Protein AF-A0A959N681-F1 (afdb_monomer)

Sequence (134 aa):
MAFLFSSCGKDNKGDENESYQSLSRSVDKNQFESAKFKVKVIPENLFGSWIKKESDSGFELSQGGVAVSLNNEKFEYNSWELIEDKLVLNSTIKKGKATEPYKEIYIIRELFKDSMEISPSNDPEKRFTYLKKY

Structure (mmCIF, N/CA/C/O backbone):
data_AF-A0A959N681-F1
#
_entry.id   AF-A0A959N681-F1
#
loop_
_atom_site.group_PDB
_atom_site.id
_atom_site.type_symbol
_atom_site.label_atom_id
_atom_site.label_alt_id
_atom_site.label_comp_id
_atom_site.label_asym_id
_atom_site.label_entity_id
_atom_site.label_seq_id
_atom_site.pdbx_PDB_ins_code
_atom_site.Cartn_x
_atom_site.Cartn_y
_atom_site.Cartn_z
_atom_site.occupancy
_atom_site.B_iso_or_equiv
_atom_site.auth_seq_id
_atom_site.auth_comp_id
_atom_site.auth_asym_id
_atom_site.auth_atom_id
_atom_site.pdbx_PDB_model_num
ATOM 1 N N . MET A 1 1 ? -59.106 -5.572 62.385 1.00 39.69 1 MET A N 1
ATOM 2 C CA . MET A 1 1 ? -60.290 -4.696 62.529 1.00 39.69 1 MET A CA 1
ATOM 3 C C . MET A 1 1 ? -60.034 -3.398 61.779 1.00 39.69 1 MET A C 1
ATOM 5 O O . MET A 1 1 ? -58.881 -3.029 61.625 1.00 39.69 1 MET A O 1
ATOM 9 N N . ALA A 1 2 ? -61.126 -2.830 61.271 1.00 37.12 2 ALA A N 1
ATOM 10 C CA . ALA A 1 2 ? -61.307 -1.706 60.350 1.00 37.12 2 ALA A CA 1
ATOM 11 C C . ALA A 1 2 ? -60.320 -0.515 60.381 1.00 37.12 2 ALA A C 1
ATOM 13 O O . ALA A 1 2 ? -59.932 -0.076 61.457 1.00 37.12 2 ALA A O 1
ATOM 14 N N . PHE A 1 3 ? -60.021 -0.041 59.152 1.00 48.03 3 PHE A N 1
ATOM 15 C CA . PHE A 1 3 ? -59.974 1.323 58.561 1.00 48.03 3 PHE A CA 1
ATOM 16 C C . PHE A 1 3 ? -59.639 2.527 59.464 1.00 48.03 3 PHE A C 1
ATOM 18 O O . PHE A 1 3 ? -59.997 2.543 60.627 1.00 48.03 3 PHE A O 1
ATOM 25 N N . LEU A 1 4 ? -58.946 3.562 58.960 1.00 45.09 4 LEU A N 1
ATOM 26 C CA . LEU A 1 4 ? -59.588 4.768 58.409 1.00 45.09 4 LEU A CA 1
ATOM 27 C C . LEU A 1 4 ? -58.601 5.685 57.633 1.00 45.09 4 LEU A C 1
ATOM 29 O O . LEU A 1 4 ? -57.514 5.934 58.139 1.00 45.09 4 LEU A O 1
ATOM 33 N N . PHE A 1 5 ? -59.076 6.211 56.481 1.00 43.88 5 PHE A N 1
ATOM 34 C CA . PHE A 1 5 ? -58.953 7.590 55.927 1.00 43.88 5 PHE A CA 1
ATOM 35 C C . PHE A 1 5 ? -57.547 8.227 55.773 1.00 43.88 5 PHE A C 1
ATOM 37 O O . PHE A 1 5 ? -56.704 8.112 56.641 1.00 43.88 5 PHE A O 1
ATOM 44 N N . SER A 1 6 ? -57.171 9.013 54.762 1.00 38.09 6 SER A N 1
ATOM 45 C CA . SER A 1 6 ? -57.826 9.708 53.650 1.00 38.09 6 SER A CA 1
ATOM 46 C C . SER A 1 6 ? -56.705 10.336 52.801 1.00 38.09 6 SER A C 1
ATOM 48 O O . SER A 1 6 ? -55.765 10.878 53.370 1.00 38.09 6 SER A O 1
ATOM 50 N N . SER A 1 7 ? -56.815 10.357 51.472 1.00 39.94 7 SER A N 1
ATOM 51 C CA . SER A 1 7 ? -56.919 11.614 50.709 1.00 39.94 7 SER A CA 1
ATOM 52 C C . SER A 1 7 ? -56.952 11.346 49.207 1.00 39.94 7 SER A C 1
ATOM 54 O O . SER A 1 7 ? -56.218 10.528 48.663 1.00 39.94 7 SER A O 1
ATOM 56 N N . CYS A 1 8 ? -57.853 12.088 48.584 1.00 46.66 8 CYS A N 1
ATOM 57 C CA . CYS A 1 8 ? -58.254 12.107 47.194 1.00 46.66 8 CYS A CA 1
ATOM 58 C C . CYS A 1 8 ? -57.450 13.155 46.399 1.00 46.66 8 CYS A C 1
ATOM 60 O O . CYS A 1 8 ? -56.936 14.114 46.978 1.00 46.66 8 CYS A O 1
ATOM 62 N N . GLY A 1 9 ? -57.434 13.001 45.073 1.00 37.91 9 GLY A N 1
ATOM 63 C CA . GLY A 1 9 ? -56.999 13.992 44.082 1.00 37.91 9 GLY A CA 1
ATOM 64 C C . GLY A 1 9 ? -56.016 13.379 43.078 1.00 37.91 9 GLY A C 1
ATOM 65 O O . GLY A 1 9 ? -54.973 12.896 43.484 1.00 37.91 9 GLY A O 1
ATOM 66 N N . LYS A 1 10 ? -56.237 13.380 41.764 1.00 43.22 10 LYS A N 1
ATOM 67 C CA . LYS A 1 10 ? -57.227 14.089 40.951 1.00 43.22 10 LYS A CA 1
ATOM 68 C C . LYS A 1 10 ? -57.217 13.457 39.548 1.00 43.22 10 LYS A C 1
ATOM 70 O O . LYS A 1 10 ? -56.154 13.111 39.048 1.00 43.22 10 LYS A O 1
ATOM 75 N N . ASP A 1 11 ? -58.417 13.298 39.008 1.00 44.25 11 ASP A N 1
ATOM 76 C CA . ASP A 1 11 ? -58.863 13.153 37.616 1.00 44.25 11 ASP A CA 1
ATOM 77 C C . ASP A 1 11 ? -57.825 13.003 36.482 1.00 44.25 11 ASP A C 1
ATOM 79 O O . ASP A 1 11 ? -56.965 13.860 36.292 1.00 44.25 11 ASP A O 1
ATOM 83 N N . ASN A 1 12 ? -58.038 12.024 35.590 1.00 42.44 12 ASN A N 1
ATOM 84 C CA . ASN A 1 12 ? -58.595 12.329 34.263 1.00 42.44 12 ASN A CA 1
ATOM 85 C C . ASN A 1 12 ? -58.969 11.071 33.463 1.00 42.44 12 ASN A C 1
ATOM 87 O O . ASN A 1 12 ? -58.252 10.076 33.429 1.00 42.44 12 ASN A O 1
ATOM 91 N N . LYS A 1 13 ? -60.140 11.166 32.825 1.00 45.84 13 LYS A N 1
ATOM 92 C CA . LYS A 1 13 ? -60.764 10.191 31.927 1.00 45.84 13 LYS A CA 1
ATOM 93 C C . LYS A 1 13 ? -59.881 9.928 30.703 1.00 45.84 13 LYS A C 1
ATOM 95 O O . LYS A 1 13 ? -59.508 10.874 30.016 1.00 45.84 13 LYS A O 1
ATOM 100 N N . GLY A 1 14 ? -59.647 8.657 30.400 1.00 32.66 14 GLY A N 1
ATOM 101 C CA . GLY A 1 14 ? -59.138 8.190 29.113 1.00 32.66 14 GLY A CA 1
ATOM 102 C C . GLY A 1 14 ? -59.986 7.011 28.660 1.00 32.66 14 GLY A C 1
ATOM 103 O O . GLY A 1 14 ? -59.736 5.887 29.074 1.00 32.66 14 GLY A O 1
ATOM 104 N N . ASP A 1 15 ? -61.035 7.301 27.894 1.00 37.88 15 ASP A N 1
ATOM 105 C CA . ASP A 1 15 ? -61.814 6.307 27.155 1.00 37.88 15 ASP A CA 1
ATOM 106 C C . ASP A 1 15 ? -61.154 6.215 25.771 1.00 37.88 15 ASP A C 1
ATOM 108 O O . ASP A 1 15 ? -61.265 7.134 24.953 1.00 37.88 15 ASP A O 1
ATOM 112 N N . GLU A 1 16 ? -60.330 5.188 25.573 1.00 43.25 16 GLU A N 1
ATOM 113 C CA . GLU A 1 16 ? -59.635 4.931 24.313 1.00 43.25 16 GLU A CA 1
ATOM 114 C C . GLU A 1 16 ? -60.609 4.262 23.344 1.00 43.25 16 GLU A C 1
ATOM 116 O O . GLU A 1 16 ? -60.853 3.058 23.389 1.00 43.25 16 GLU A O 1
ATOM 121 N N . ASN A 1 17 ? -61.183 5.080 22.465 1.00 37.44 17 ASN A N 1
ATOM 122 C CA . ASN A 1 17 ? -61.960 4.622 21.327 1.00 37.44 17 ASN A CA 1
ATOM 123 C C . ASN A 1 17 ? -61.000 4.215 20.199 1.00 37.44 17 ASN A C 1
ATOM 125 O O . ASN A 1 17 ? -60.190 5.019 19.729 1.00 37.44 17 ASN A O 1
ATOM 129 N N . GLU A 1 18 ? -61.093 2.955 19.788 1.00 41.16 18 GLU A N 1
ATOM 130 C CA . GLU A 1 18 ? -60.396 2.386 18.643 1.00 41.16 18 GLU A CA 1
ATOM 131 C C . GLU A 1 18 ? -60.732 3.152 17.351 1.00 41.16 18 GLU A C 1
ATOM 133 O O . GLU A 1 18 ? -61.895 3.381 17.025 1.00 41.16 18 GLU A O 1
ATOM 138 N N . SER A 1 19 ? -59.718 3.478 16.547 1.00 36.34 19 SER A N 1
ATOM 139 C CA . SER A 1 19 ? -59.908 3.659 15.105 1.00 36.34 19 SER A CA 1
ATOM 140 C C . SER A 1 19 ? -58.608 3.380 14.359 1.00 36.34 19 SER A C 1
ATOM 142 O O . SER A 1 19 ? -57.598 4.068 14.513 1.00 36.34 19 SER A O 1
ATOM 144 N N . TYR A 1 20 ? -58.646 2.316 13.566 1.00 37.38 20 TYR A N 1
ATOM 145 C CA . TYR A 1 20 ? -57.576 1.876 12.689 1.00 37.38 20 TYR A CA 1
ATOM 146 C C . TYR A 1 20 ? -57.640 2.585 11.328 1.00 37.38 20 TYR A C 1
ATOM 148 O O . TYR A 1 20 ? -58.709 2.791 10.764 1.00 37.38 20 TYR A O 1
ATOM 156 N N . GLN A 1 21 ? -56.439 2.775 10.773 1.00 39.47 21 GLN A N 1
ATOM 157 C CA . GLN A 1 21 ? -56.084 3.002 9.365 1.00 39.47 21 GLN A CA 1
ATOM 158 C C . GLN A 1 21 ? -56.208 4.419 8.784 1.00 39.47 21 GLN A C 1
ATOM 160 O O . GLN A 1 21 ? -57.272 4.889 8.408 1.00 39.47 21 GLN A O 1
ATOM 165 N N . SER A 1 22 ? -55.042 4.986 8.458 1.00 39.00 22 SER A N 1
ATOM 166 C CA . SER A 1 22 ? -54.710 5.240 7.051 1.00 39.00 22 SER A CA 1
ATOM 167 C C . SER A 1 22 ? -53.196 5.325 6.858 1.00 39.00 22 SER A C 1
ATOM 169 O O . SER A 1 22 ? -52.510 6.114 7.503 1.00 39.00 22 SER A O 1
ATOM 171 N N . LEU A 1 23 ? -52.694 4.498 5.941 1.00 50.16 23 LEU A N 1
ATOM 172 C CA . LEU A 1 23 ? -51.340 4.527 5.404 1.00 50.16 23 LEU A CA 1
ATOM 173 C C . LEU A 1 23 ? -50.979 5.921 4.871 1.00 50.16 23 LEU A C 1
ATOM 175 O O . LEU A 1 23 ? -51.635 6.421 3.965 1.00 50.16 23 LEU A O 1
ATOM 179 N N . SER A 1 24 ? -49.826 6.421 5.305 1.00 42.97 24 SER A N 1
ATOM 180 C CA . SER A 1 24 ? -48.876 7.120 4.439 1.00 42.97 24 SER A CA 1
ATOM 181 C C . SER A 1 24 ? -47.491 6.579 4.770 1.00 42.97 24 SER A C 1
ATOM 183 O O . SER A 1 24 ? -46.814 7.041 5.684 1.00 42.97 24 SER A O 1
ATOM 185 N N . ARG A 1 25 ? -47.104 5.518 4.051 1.00 41.19 25 ARG A N 1
ATOM 186 C CA . ARG A 1 25 ? -45.734 4.997 4.005 1.00 41.19 25 ARG A CA 1
ATOM 187 C C . ARG A 1 25 ? -44.839 6.071 3.382 1.00 41.19 25 ARG A C 1
ATOM 189 O O . ARG A 1 25 ? -44.583 6.051 2.183 1.00 41.19 25 ARG A O 1
ATOM 196 N N . SER A 1 26 ? -44.319 6.967 4.204 1.00 47.19 26 SER A N 1
ATOM 197 C CA . SER A 1 26 ? -43.006 7.542 3.943 1.00 47.19 26 SER A CA 1
ATOM 198 C C . SER A 1 26 ? -42.018 6.522 4.477 1.00 47.19 26 SER A C 1
ATOM 200 O O . SER A 1 26 ? -41.728 6.486 5.665 1.00 47.19 26 SER A O 1
ATOM 202 N N . VAL A 1 27 ? -41.617 5.587 3.613 1.00 44.47 27 VAL A N 1
ATOM 203 C CA . VAL A 1 27 ? -40.515 4.676 3.913 1.00 44.47 27 VAL A CA 1
ATOM 204 C C . VAL A 1 27 ? -39.296 5.561 4.112 1.00 44.47 27 VAL A C 1
ATOM 206 O O . VAL A 1 27 ? -38.729 6.056 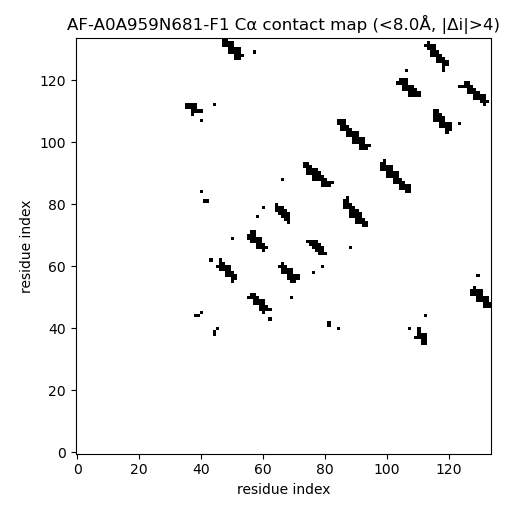3.137 1.00 44.47 27 VAL A O 1
ATOM 209 N N . ASP A 1 28 ? -38.942 5.769 5.379 1.00 34.94 28 ASP A N 1
ATOM 210 C CA . ASP A 1 28 ? -37.594 6.095 5.808 1.00 34.94 28 ASP A CA 1
ATOM 211 C C . ASP A 1 28 ? -36.658 5.194 5.013 1.00 34.94 28 ASP A C 1
ATOM 213 O O . ASP A 1 28 ? -36.549 3.985 5.244 1.00 34.94 28 ASP A O 1
ATOM 217 N N . LYS A 1 29 ? -36.029 5.771 3.987 1.00 39.25 29 LYS A N 1
ATOM 218 C CA . LYS A 1 29 ? -34.880 5.152 3.353 1.00 39.25 29 LYS A CA 1
ATOM 219 C C . LYS A 1 29 ? -33.801 5.181 4.413 1.00 39.25 29 LYS A C 1
ATOM 221 O O . LYS A 1 29 ? -33.077 6.162 4.518 1.00 39.25 29 LYS A O 1
ATOM 226 N N . ASN A 1 30 ? -33.779 4.101 5.191 1.00 42.31 30 ASN A N 1
ATOM 227 C CA . ASN A 1 30 ? -32.675 3.600 5.984 1.00 42.31 30 ASN A CA 1
ATOM 228 C C . ASN A 1 30 ? -31.360 4.076 5.370 1.00 42.31 30 ASN A C 1
ATOM 230 O O . ASN A 1 30 ? -30.803 3.456 4.460 1.00 42.31 30 ASN A O 1
ATOM 234 N N . GLN A 1 31 ? -30.883 5.199 5.890 1.00 41.97 31 GLN A N 1
ATOM 235 C CA . GLN A 1 31 ? -29.504 5.604 5.815 1.00 41.97 31 GLN A CA 1
ATOM 236 C C . GLN A 1 31 ? -28.802 4.628 6.758 1.00 41.97 31 GLN A C 1
ATOM 238 O O . GLN A 1 31 ? -28.556 4.916 7.923 1.00 41.97 31 GLN A O 1
ATOM 243 N N . PHE A 1 32 ? -28.567 3.405 6.274 1.00 41.09 32 PHE A N 1
ATOM 244 C CA . PHE A 1 32 ? -27.577 2.511 6.858 1.00 41.09 32 PHE A CA 1
ATOM 245 C C . PHE A 1 32 ? -26.222 3.151 6.549 1.00 41.09 32 PHE A C 1
ATOM 247 O O . PHE A 1 32 ? -25.466 2.719 5.683 1.00 41.09 32 PHE A O 1
ATOM 254 N N . GLU A 1 33 ? -25.950 4.265 7.223 1.00 44.34 33 GLU A N 1
ATOM 255 C CA . GLU A 1 33 ? -24.611 4.767 7.419 1.00 44.34 33 GLU A CA 1
ATOM 256 C C . GLU A 1 33 ? -23.961 3.711 8.309 1.00 44.34 33 GLU A C 1
ATOM 258 O O . GLU A 1 33 ? -24.080 3.725 9.532 1.00 44.34 33 GLU A O 1
ATOM 263 N N . SER A 1 34 ? -23.401 2.671 7.685 1.00 43.50 34 SER A N 1
ATOM 264 C CA . SER A 1 34 ? -22.557 1.717 8.385 1.00 43.50 34 SER A CA 1
ATOM 265 C C . SER A 1 34 ? -21.492 2.554 9.070 1.00 43.50 34 SER A C 1
ATOM 267 O O . SER A 1 34 ? -20.636 3.112 8.386 1.00 43.50 34 SER A O 1
ATOM 269 N N . ALA A 1 35 ? -21.610 2.724 10.388 1.00 53.16 35 ALA A N 1
ATOM 270 C CA . ALA A 1 35 ? -20.681 3.519 11.166 1.00 53.16 35 ALA A CA 1
ATOM 271 C C . ALA A 1 35 ? -19.274 3.020 10.831 1.00 53.16 35 ALA A C 1
ATOM 273 O O . ALA A 1 35 ? -18.894 1.898 11.175 1.00 53.16 35 ALA A O 1
ATOM 274 N N . LYS A 1 36 ? -18.529 3.818 10.063 1.00 64.06 36 LYS A N 1
ATOM 275 C CA . LYS A 1 36 ? -17.160 3.498 9.689 1.00 64.06 36 LYS A CA 1
ATOM 276 C C . LYS A 1 36 ? -16.329 3.661 10.950 1.00 64.06 36 LYS A C 1
ATOM 278 O O . LYS A 1 36 ? -15.897 4.757 11.293 1.00 64.06 36 LYS A O 1
ATOM 283 N N . PHE A 1 37 ? -16.163 2.574 11.695 1.00 79.50 37 PHE A N 1
ATOM 284 C CA . PHE A 1 37 ? -15.348 2.577 12.901 1.00 79.50 37 PHE A CA 1
ATOM 285 C C .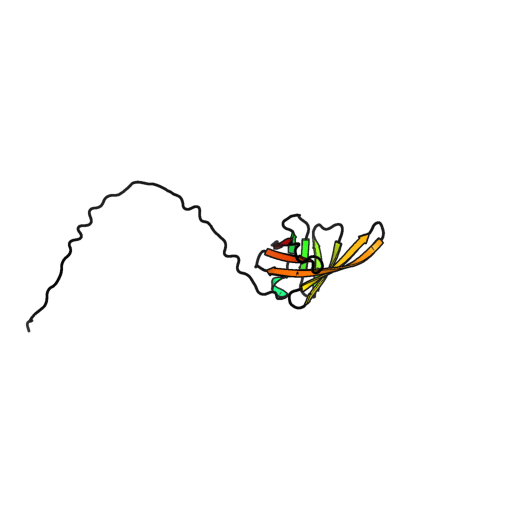 PHE A 1 37 ? -13.885 2.756 12.503 1.00 79.50 37 PHE A C 1
ATOM 287 O O . PHE A 1 37 ? -13.266 1.846 11.943 1.00 79.50 37 PHE A O 1
ATOM 294 N N . LYS A 1 38 ? -13.348 3.955 12.758 1.00 86.12 38 LYS A N 1
ATOM 295 C CA . LYS A 1 38 ? -11.925 4.248 12.580 1.00 86.12 38 LYS A CA 1
ATOM 296 C C . LYS A 1 38 ? -11.126 3.349 13.520 1.00 86.12 38 LYS A C 1
ATOM 298 O O . LYS A 1 38 ? -11.429 3.267 14.710 1.00 86.12 38 LYS A O 1
ATOM 303 N N . VAL A 1 39 ? -10.118 2.671 12.990 1.00 90.50 39 VAL A N 1
ATOM 304 C CA . VAL A 1 39 ? -9.246 1.774 13.755 1.00 90.50 39 VAL A CA 1
ATOM 305 C C . VAL A 1 39 ? -7.881 2.417 13.979 1.00 90.50 39 VAL A C 1
ATOM 307 O O . VAL A 1 39 ? -7.490 3.359 13.289 1.00 90.50 39 VAL A O 1
ATOM 310 N N . LYS A 1 40 ? -7.141 1.916 14.974 1.00 89.38 40 LYS A N 1
ATOM 311 C CA . LYS A 1 40 ? -5.764 2.359 15.221 1.00 89.38 40 LYS A CA 1
ATOM 312 C C . LYS A 1 40 ? -4.856 1.929 14.071 1.00 89.38 40 LYS A C 1
ATOM 314 O O . LYS A 1 40 ? -4.992 0.817 13.560 1.00 89.38 40 LYS A O 1
ATOM 319 N N . VAL A 1 41 ? -3.899 2.784 13.726 1.00 92.25 41 VAL A N 1
ATOM 320 C CA . VAL A 1 41 ? -2.835 2.460 12.773 1.00 92.25 41 VAL A CA 1
ATOM 321 C C . VAL A 1 41 ? -1.801 1.599 13.495 1.00 92.25 41 VAL A C 1
ATOM 323 O O . VAL A 1 41 ? -0.967 2.097 14.242 1.00 92.25 41 VAL A O 1
ATOM 326 N N . ILE A 1 42 ? -1.932 0.287 13.327 1.00 93.06 42 ILE A N 1
ATOM 327 C CA . ILE A 1 42 ? -0.997 -0.734 13.804 1.00 93.06 42 ILE A CA 1
ATOM 328 C C . ILE A 1 42 ? -0.828 -1.780 12.696 1.00 93.06 42 ILE A C 1
ATOM 330 O O . ILE A 1 42 ? -1.749 -1.929 11.884 1.00 93.06 42 ILE A O 1
ATOM 334 N N . PRO A 1 43 ? 0.292 -2.526 12.656 1.00 92.75 43 PRO A N 1
ATOM 335 C CA . PRO A 1 43 ? 0.579 -3.454 11.562 1.00 92.75 43 PRO A CA 1
ATOM 336 C C . PRO A 1 43 ? -0.560 -4.440 11.269 1.00 92.75 43 PRO A C 1
ATOM 338 O O . PRO A 1 43 ? -0.963 -4.588 10.122 1.00 92.75 43 PRO A O 1
ATOM 341 N N . GLU A 1 44 ? -1.146 -5.041 12.306 1.00 94.00 44 GLU A N 1
ATOM 342 C CA . GLU A 1 44 ? -2.195 -6.066 12.185 1.00 94.00 44 GLU A CA 1
ATOM 343 C C . GLU A 1 44 ? -3.451 -5.577 11.451 1.00 94.00 44 GLU A C 1
ATOM 345 O O . GLU A 1 44 ? -4.083 -6.332 10.711 1.00 94.00 44 GLU A O 1
ATOM 350 N N . ASN A 1 45 ? -3.795 -4.295 11.595 1.00 94.81 45 ASN A N 1
ATOM 351 C CA . ASN A 1 45 ? -4.963 -3.717 10.928 1.00 94.81 45 ASN A CA 1
ATOM 352 C C . ASN A 1 45 ? -4.717 -3.456 9.434 1.00 94.81 45 ASN A C 1
ATOM 354 O O . ASN A 1 45 ? -5.676 -3.340 8.668 1.00 94.81 45 ASN A O 1
ATOM 358 N N . LEU A 1 46 ? -3.449 -3.397 9.016 1.00 95.44 46 LEU A N 1
ATOM 359 C CA . LEU A 1 46 ? -3.033 -3.194 7.631 1.00 95.44 46 LEU A CA 1
ATOM 360 C C . LEU A 1 46 ? -2.906 -4.505 6.851 1.00 95.44 46 LEU A C 1
ATOM 362 O O . LEU A 1 46 ? -2.812 -4.457 5.631 1.00 95.44 46 LEU A O 1
ATOM 366 N N . PHE A 1 47 ? -2.927 -5.669 7.504 1.00 96.25 47 PHE A N 1
ATOM 367 C CA . PHE A 1 47 ? -2.795 -6.941 6.794 1.00 96.25 47 PHE A CA 1
ATOM 368 C C . PHE A 1 47 ? -3.977 -7.200 5.852 1.00 96.25 47 PHE A C 1
ATOM 370 O O . PHE A 1 47 ? -5.128 -6.920 6.199 1.00 96.25 47 PHE A O 1
ATOM 377 N N . GLY A 1 48 ? -3.696 -7.794 4.695 1.00 96.38 48 GLY A N 1
ATOM 378 C CA . GLY A 1 48 ? -4.667 -8.168 3.669 1.00 96.38 48 GLY A CA 1
ATOM 379 C C . GLY A 1 48 ? -4.500 -7.394 2.363 1.00 96.38 48 GLY A C 1
ATOM 380 O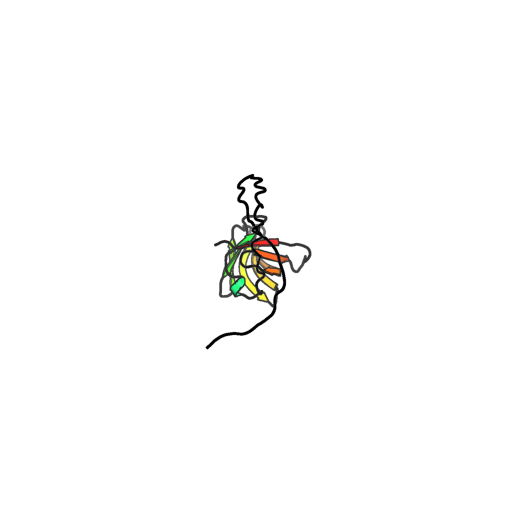 O . GLY A 1 48 ? -3.568 -6.606 2.191 1.00 96.38 48 GLY A O 1
ATOM 381 N N . SER A 1 49 ? -5.415 -7.652 1.431 1.00 97.81 49 SER A N 1
ATOM 382 C CA . SER A 1 49 ? -5.406 -7.074 0.089 1.00 97.81 49 SER A CA 1
ATOM 383 C C . SER A 1 49 ? -6.148 -5.735 0.069 1.00 97.81 49 SER A C 1
ATOM 385 O O . SER A 1 49 ? -7.330 -5.660 0.409 1.00 97.81 49 SER A O 1
ATOM 387 N N . TRP A 1 50 ? -5.465 -4.683 -0.367 1.00 97.62 50 TRP A N 1
ATOM 388 C CA . TRP A 1 50 ? -5.979 -3.323 -0.495 1.00 97.62 50 TRP A CA 1
ATOM 389 C C . TRP A 1 50 ? -6.035 -2.937 -1.967 1.00 97.62 50 TRP A C 1
ATOM 391 O O . TRP A 1 50 ? -5.001 -2.793 -2.617 1.00 97.62 50 TRP A O 1
ATOM 401 N N . ILE A 1 51 ? -7.242 -2.747 -2.494 1.00 97.38 51 ILE A N 1
ATOM 402 C CA . ILE A 1 51 ? -7.484 -2.369 -3.889 1.00 97.38 51 ILE A CA 1
ATOM 403 C C . ILE A 1 51 ? -7.826 -0.892 -3.952 1.00 97.38 51 ILE A C 1
ATOM 405 O O . ILE A 1 51 ? -8.667 -0.412 -3.193 1.00 97.38 51 ILE A O 1
ATOM 409 N N . LYS A 1 52 ? -7.171 -0.158 -4.843 1.00 95.56 52 LYS A N 1
ATOM 410 C CA . LYS A 1 52 ? -7.434 1.262 -5.031 1.00 95.56 52 LYS A CA 1
ATOM 411 C C . LYS A 1 52 ? -8.876 1.463 -5.505 1.00 95.56 52 LYS A C 1
ATOM 413 O O . LYS A 1 52 ? -9.403 0.694 -6.292 1.00 95.56 52 LYS A O 1
ATOM 418 N N . LYS A 1 53 ? -9.566 2.490 -5.022 1.00 93.94 53 LYS A N 1
ATOM 419 C CA . LYS A 1 53 ? -10.975 2.702 -5.377 1.00 93.94 53 LYS A CA 1
ATOM 420 C C . LYS A 1 53 ? -11.139 3.131 -6.836 1.00 93.94 53 LYS A C 1
ATOM 422 O O . LYS A 1 53 ? -12.138 2.801 -7.466 1.00 93.94 53 LYS A O 1
ATOM 427 N N . GLU A 1 54 ? -10.176 3.886 -7.362 1.00 91.81 54 GLU A N 1
ATOM 428 C CA . GLU A 1 54 ? -10.226 4.426 -8.723 1.00 91.81 54 GLU A CA 1
ATOM 429 C C . GLU A 1 54 ? -9.715 3.446 -9.795 1.00 91.81 54 GLU A C 1
ATOM 431 O O . GLU A 1 54 ? -9.808 3.749 -10.984 1.00 91.81 54 GLU A O 1
ATOM 436 N N . SER A 1 55 ? -9.150 2.299 -9.403 1.00 91.31 55 SER A N 1
ATOM 437 C CA . SER A 1 55 ? -8.595 1.300 -10.324 1.00 91.31 55 SER A CA 1
ATOM 438 C C . SER A 1 55 ? -8.497 -0.076 -9.673 1.00 91.31 55 SER A C 1
ATOM 440 O O . SER A 1 55 ? -8.214 -0.176 -8.492 1.00 91.31 55 SER A O 1
ATOM 442 N N . ASP A 1 56 ? -8.564 -1.159 -10.444 1.00 90.50 56 ASP A N 1
ATOM 443 C CA . ASP A 1 56 ? -8.439 -2.526 -9.898 1.00 90.50 56 ASP A CA 1
ATOM 444 C C . ASP A 1 56 ? -7.018 -2.904 -9.424 1.00 90.50 56 ASP A C 1
ATOM 446 O O . ASP A 1 56 ? -6.746 -4.063 -9.101 1.00 90.50 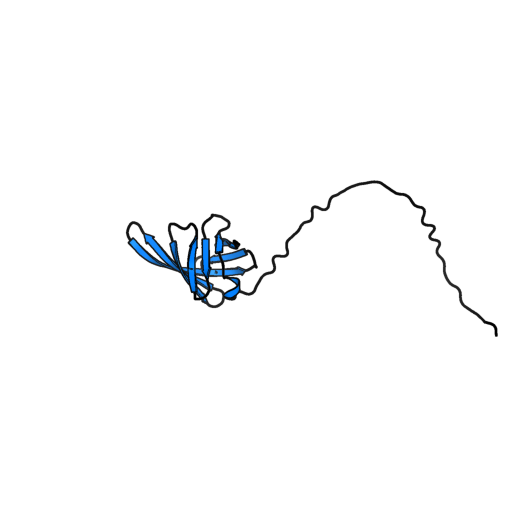56 ASP A O 1
ATOM 450 N N . SER A 1 57 ? -6.100 -1.936 -9.391 1.00 95.19 57 SER A N 1
ATOM 451 C CA . SER A 1 57 ? -4.725 -2.086 -8.921 1.00 95.19 57 SER A CA 1
ATOM 452 C C . SER A 1 57 ? -4.625 -1.902 -7.411 1.00 95.19 57 SER A C 1
ATOM 454 O O . SER A 1 57 ? -5.317 -1.066 -6.833 1.00 95.19 57 SER A O 1
ATOM 456 N N . GLY A 1 58 ? -3.674 -2.568 -6.777 1.00 95.94 58 GLY A N 1
ATOM 457 C CA . GLY A 1 58 ? -3.467 -2.446 -5.347 1.00 95.94 58 GLY A CA 1
ATOM 458 C C . GLY A 1 58 ? -2.231 -3.177 -4.862 1.00 95.94 58 GLY A C 1
ATOM 459 O O . GLY A 1 58 ? -1.302 -3.450 -5.627 1.00 95.94 58 GLY A O 1
ATOM 460 N N . PHE A 1 59 ? -2.248 -3.505 -3.580 1.00 97.25 59 PHE A N 1
ATOM 461 C CA . PHE A 1 59 ? -1.206 -4.287 -2.941 1.00 97.25 59 PHE A CA 1
ATOM 462 C C . PHE A 1 59 ? -1.791 -5.173 -1.849 1.00 97.25 59 PHE A C 1
ATOM 464 O O . PHE A 1 59 ? -2.814 -4.856 -1.246 1.00 97.25 59 PHE A O 1
ATOM 471 N N . GLU A 1 60 ? -1.126 -6.283 -1.579 1.00 97.75 60 GLU A N 1
ATOM 472 C CA . GLU A 1 60 ? -1.385 -7.122 -0.419 1.00 97.75 60 GLU A CA 1
ATOM 473 C C . GLU A 1 60 ? -0.257 -6.960 0.587 1.00 97.75 60 GLU A C 1
ATOM 475 O O . GLU A 1 60 ? 0.910 -6.992 0.205 1.00 97.75 60 GLU A O 1
ATOM 480 N N . LEU A 1 61 ? -0.612 -6.768 1.858 1.00 98.06 61 LEU A N 1
ATOM 481 C CA . LEU A 1 61 ? 0.337 -6.670 2.962 1.00 98.06 61 LEU A CA 1
ATOM 482 C C . LEU A 1 61 ? 0.190 -7.896 3.855 1.00 98.06 61 LEU A C 1
ATOM 484 O O . LEU A 1 61 ? -0.887 -8.155 4.397 1.00 98.06 61 LEU A O 1
ATOM 488 N N . SER A 1 62 ? 1.274 -8.633 4.046 1.00 96.88 62 SER A N 1
ATOM 489 C CA . SER A 1 62 ? 1.291 -9.828 4.886 1.00 96.88 62 SER A CA 1
ATOM 490 C C . SER A 1 62 ? 2.180 -9.629 6.111 1.00 96.88 62 SER A C 1
ATOM 492 O O . SER A 1 62 ? 3.028 -8.729 6.168 1.00 96.88 62 SER A O 1
ATOM 494 N N . GLN A 1 63 ? 1.995 -10.496 7.106 1.00 94.81 63 GLN A N 1
ATOM 495 C CA . GLN A 1 63 ? 2.874 -10.559 8.269 1.00 94.81 63 GLN A CA 1
ATOM 496 C C . GLN A 1 63 ? 4.334 -10.792 7.837 1.00 94.81 63 GLN A C 1
ATOM 498 O O . GLN A 1 63 ? 4.603 -11.460 6.842 1.00 94.81 63 GLN A O 1
ATOM 503 N N . GLY A 1 64 ? 5.283 -10.235 8.594 1.00 93.88 64 GLY A N 1
ATOM 504 C CA . GLY A 1 64 ? 6.713 -10.346 8.284 1.00 93.88 64 GLY A CA 1
ATOM 505 C C . GLY A 1 64 ? 7.219 -9.323 7.262 1.00 93.88 64 GLY A C 1
ATOM 506 O O . GLY A 1 64 ? 8.350 -9.446 6.808 1.00 93.88 64 GLY A O 1
ATOM 507 N N . GLY A 1 65 ? 6.408 -8.316 6.915 1.00 95.94 65 GLY A N 1
ATOM 508 C CA . GLY A 1 65 ? 6.825 -7.213 6.043 1.00 95.94 65 GLY A CA 1
ATOM 509 C C . GLY A 1 65 ? 6.816 -7.558 4.555 1.00 95.94 65 GLY A C 1
ATOM 510 O O . GLY A 1 65 ? 7.422 -6.841 3.767 1.00 95.94 65 GLY A O 1
ATOM 511 N N . VAL A 1 66 ? 6.147 -8.639 4.148 1.00 97.31 66 VAL A N 1
ATOM 512 C CA . VAL A 1 66 ? 6.008 -9.023 2.734 1.00 97.31 66 VAL A CA 1
ATOM 513 C C . VAL A 1 66 ? 4.875 -8.228 2.095 1.00 97.31 66 VAL A C 1
ATOM 515 O O . VAL A 1 66 ? 3.788 -8.138 2.670 1.00 97.31 66 VAL A O 1
ATOM 518 N N . ALA A 1 67 ? 5.132 -7.652 0.920 1.00 97.81 67 ALA A N 1
ATOM 519 C CA . ALA A 1 67 ? 4.126 -6.970 0.112 1.00 97.81 67 ALA A CA 1
ATOM 520 C C . ALA A 1 67 ? 4.061 -7.586 -1.288 1.00 97.81 67 ALA A C 1
ATOM 522 O O . ALA A 1 67 ? 5.090 -7.995 -1.815 1.00 97.81 67 ALA A O 1
ATOM 523 N N . VAL A 1 68 ? 2.871 -7.634 -1.888 1.00 96.88 68 VAL A N 1
ATOM 524 C CA . VAL A 1 68 ? 2.655 -8.177 -3.239 1.00 96.88 68 VAL A CA 1
ATOM 525 C C . VAL A 1 68 ? 1.835 -7.198 -4.070 1.00 96.88 68 VAL A C 1
ATOM 527 O O . VAL A 1 68 ? 0.846 -6.649 -3.590 1.00 96.88 68 VAL A O 1
ATOM 530 N N . SER A 1 69 ? 2.220 -6.985 -5.328 1.00 96.38 69 SER A N 1
ATOM 531 C CA . SER A 1 69 ? 1.435 -6.186 -6.276 1.00 96.38 69 SER A CA 1
ATOM 532 C C . SER A 1 69 ? 0.174 -6.892 -6.743 1.00 96.38 69 SER A C 1
ATOM 534 O O . SER A 1 69 ? 0.214 -8.039 -7.177 1.00 96.38 69 SER A O 1
ATOM 536 N N . LEU A 1 70 ? -0.935 -6.155 -6.760 1.00 96.19 70 LEU A N 1
ATOM 537 C CA . LEU A 1 70 ? -2.202 -6.603 -7.328 1.00 96.19 70 LEU A CA 1
ATOM 538 C C . LEU A 1 70 ? -2.498 -5.760 -8.567 1.00 96.19 70 LEU A C 1
ATOM 540 O O . LEU A 1 70 ? -2.598 -4.539 -8.463 1.00 96.19 70 LEU A O 1
ATOM 544 N N . ASN A 1 71 ? -2.612 -6.396 -9.736 1.00 93.44 71 ASN A N 1
ATOM 545 C CA . ASN A 1 71 ? -2.944 -5.751 -11.017 1.00 93.44 71 ASN A CA 1
ATOM 546 C C . ASN A 1 71 ? -2.157 -4.451 -11.290 1.00 93.44 71 ASN A C 1
ATOM 548 O O . ASN A 1 71 ? -2.712 -3.453 -11.751 1.00 93.44 71 ASN A O 1
ATOM 552 N N . ASN A 1 72 ? -0.863 -4.439 -10.959 1.00 88.38 72 ASN A N 1
ATOM 553 C CA . ASN A 1 72 ? 0.017 -3.292 -11.155 1.00 88.38 72 ASN A CA 1
ATOM 554 C C . ASN A 1 72 ? 1.190 -3.704 -12.046 1.00 88.38 72 ASN A C 1
ATOM 556 O O . ASN A 1 72 ? 2.082 -4.430 -11.623 1.00 88.38 72 ASN A O 1
ATOM 560 N N . GLU A 1 73 ? 1.177 -3.255 -13.299 1.00 87.44 73 GLU A N 1
ATOM 561 C CA . GLU A 1 73 ? 2.217 -3.607 -14.275 1.00 87.44 73 GLU A CA 1
ATOM 562 C C . GLU A 1 73 ? 3.500 -2.785 -14.102 1.00 87.44 73 GLU A C 1
ATOM 564 O O . GLU A 1 73 ? 4.575 -3.189 -14.553 1.00 87.44 73 GLU A O 1
ATOM 569 N N . LYS A 1 74 ? 3.382 -1.612 -13.468 1.00 87.31 74 LYS A N 1
ATOM 570 C CA . LYS A 1 74 ? 4.469 -0.639 -13.339 1.00 87.31 74 LYS A CA 1
ATOM 571 C C . LYS A 1 74 ? 5.333 -0.906 -12.112 1.00 87.31 74 LYS A C 1
ATOM 573 O O . LYS A 1 74 ? 6.555 -0.777 -12.205 1.00 87.31 74 LYS A O 1
ATOM 578 N N . PHE A 1 75 ? 4.696 -1.236 -10.993 1.00 90.31 75 PHE A N 1
ATOM 579 C CA . PHE A 1 75 ? 5.349 -1.468 -9.711 1.00 90.31 75 PHE A CA 1
ATOM 580 C C . PHE A 1 75 ? 5.167 -2.913 -9.273 1.00 90.31 75 PHE A C 1
ATOM 582 O O . PHE A 1 75 ? 4.047 -3.416 -9.204 1.00 90.31 75 PHE A O 1
ATOM 589 N N . GLU A 1 76 ? 6.275 -3.544 -8.916 1.00 95.38 76 GLU A N 1
ATOM 590 C CA . GLU A 1 76 ? 6.329 -4.832 -8.237 1.00 95.38 76 GLU A CA 1
ATOM 591 C C . GLU A 1 76 ? 6.671 -4.575 -6.767 1.00 95.38 76 GLU A C 1
ATOM 593 O O . GLU A 1 76 ? 7.804 -4.233 -6.443 1.00 95.38 76 GLU A O 1
ATOM 598 N N . TYR A 1 77 ? 5.675 -4.619 -5.882 1.00 96.50 77 TYR A N 1
ATOM 599 C CA . TYR A 1 77 ? 5.872 -4.476 -4.445 1.00 96.50 77 TYR A CA 1
ATOM 600 C C . TYR A 1 77 ? 6.570 -5.718 -3.902 1.00 96.50 77 TYR A C 1
ATOM 602 O O . TYR A 1 77 ? 6.198 -6.834 -4.252 1.00 96.50 77 TYR A O 1
ATOM 610 N N . ASN A 1 78 ? 7.568 -5.493 -3.048 1.00 96.88 78 ASN A N 1
ATOM 611 C CA . ASN A 1 78 ? 8.426 -6.538 -2.492 1.00 96.88 78 ASN A CA 1
ATOM 612 C C . ASN A 1 78 ? 8.277 -6.624 -0.971 1.00 96.88 78 ASN A C 1
ATOM 614 O O . ASN A 1 78 ? 8.185 -7.706 -0.391 1.00 96.88 78 ASN A O 1
ATOM 618 N N . SER A 1 79 ? 8.278 -5.466 -0.306 1.00 98.12 79 SER A N 1
ATOM 619 C CA . SER A 1 79 ? 8.171 -5.392 1.146 1.00 98.12 79 SER A CA 1
ATOM 620 C C . SER A 1 79 ? 7.485 -4.120 1.614 1.00 98.12 79 SER A C 1
ATOM 622 O O . SER A 1 79 ? 7.374 -3.136 0.876 1.00 98.12 79 SER A O 1
ATOM 624 N N . TRP A 1 80 ? 7.045 -4.142 2.866 1.00 98.31 80 TRP A N 1
ATOM 625 C CA . TRP A 1 80 ? 6.464 -2.992 3.533 1.00 98.31 80 TRP A CA 1
ATOM 626 C C . TRP A 1 80 ? 6.923 -2.880 4.982 1.00 98.31 80 TRP A C 1
ATOM 628 O O . TRP A 1 80 ? 7.291 -3.864 5.626 1.00 98.31 80 TRP A O 1
ATOM 638 N N . GLU A 1 81 ? 6.852 -1.662 5.498 1.00 97.88 81 GLU A N 1
ATOM 639 C CA . GLU A 1 81 ? 7.067 -1.345 6.905 1.00 97.88 81 GLU A CA 1
ATOM 640 C C . GLU A 1 81 ? 6.115 -0.222 7.336 1.00 97.88 81 GLU A C 1
ATOM 642 O O . GLU A 1 81 ? 5.658 0.586 6.520 1.00 97.88 81 GLU A O 1
ATOM 647 N N . LEU A 1 82 ? 5.809 -0.185 8.632 1.00 97.31 82 LEU A N 1
ATOM 648 C CA . LEU A 1 82 ? 5.062 0.898 9.261 1.00 97.31 82 LEU A CA 1
ATOM 649 C C . LEU A 1 82 ? 5.999 1.638 10.214 1.00 97.31 82 LEU A C 1
ATOM 651 O O . LEU A 1 82 ? 6.460 1.063 11.200 1.00 97.31 82 LEU A O 1
ATOM 655 N N . ILE A 1 83 ? 6.259 2.909 9.923 1.00 95.94 83 ILE A N 1
ATOM 656 C CA . ILE A 1 83 ? 7.052 3.800 10.771 1.00 95.94 83 ILE A CA 1
ATOM 657 C C . ILE A 1 83 ? 6.111 4.899 11.254 1.00 95.94 83 ILE A C 1
ATOM 659 O O . ILE A 1 83 ? 5.724 5.762 10.471 1.00 95.94 83 ILE A O 1
ATOM 663 N N . GLU A 1 84 ? 5.731 4.852 12.531 1.00 91.56 84 GLU A N 1
ATOM 664 C CA . GLU A 1 84 ? 4.695 5.725 13.103 1.00 91.56 84 GLU A CA 1
ATOM 665 C C . GLU A 1 84 ? 3.360 5.583 12.342 1.00 91.56 84 GLU A C 1
ATOM 667 O O . GLU A 1 84 ? 2.720 4.534 12.405 1.00 91.56 84 GLU A O 1
ATOM 672 N N . ASP A 1 85 ? 2.943 6.617 11.613 1.00 90.88 85 ASP A N 1
ATOM 673 C CA . ASP A 1 85 ? 1.747 6.672 10.771 1.00 90.88 85 ASP A CA 1
ATOM 674 C C . ASP A 1 85 ? 2.062 6.545 9.268 1.00 90.88 85 ASP A C 1
ATOM 676 O O . ASP A 1 85 ? 1.188 6.754 8.418 1.00 90.88 85 ASP A O 1
ATOM 680 N N . LYS A 1 86 ? 3.310 6.203 8.922 1.00 96.56 86 LYS A N 1
ATOM 681 C CA . LYS A 1 86 ? 3.786 6.128 7.540 1.00 96.56 86 LYS A CA 1
ATOM 682 C C . LYS A 1 86 ? 3.924 4.689 7.078 1.00 96.56 86 LYS A C 1
ATOM 684 O O . LYS A 1 86 ? 4.729 3.927 7.612 1.00 96.56 86 LYS A O 1
ATOM 689 N N . LEU A 1 87 ? 3.178 4.349 6.035 1.00 97.88 87 LEU A N 1
ATOM 690 C CA . LEU A 1 87 ? 3.350 3.123 5.272 1.00 97.88 87 LEU A CA 1
ATOM 691 C C . LEU A 1 87 ? 4.474 3.331 4.257 1.00 97.88 87 LEU A C 1
ATOM 693 O O . LEU A 1 87 ? 4.350 4.150 3.345 1.00 97.88 87 LEU A O 1
ATOM 697 N N . VAL A 1 88 ? 5.558 2.580 4.395 1.00 98.12 88 VAL A N 1
ATOM 698 C CA . VAL A 1 88 ? 6.634 2.550 3.405 1.00 98.12 88 VAL A CA 1
ATOM 699 C C . VAL A 1 88 ? 6.490 1.274 2.589 1.00 98.12 88 VAL A C 1
ATOM 701 O O . VAL A 1 88 ? 6.422 0.182 3.147 1.00 98.12 88 VAL A O 1
ATOM 704 N N . LEU A 1 89 ? 6.448 1.416 1.268 1.00 97.81 89 LEU A N 1
ATOM 705 C CA . LEU A 1 89 ? 6.405 0.319 0.310 1.00 97.81 89 LEU A CA 1
ATOM 706 C C . LEU A 1 89 ? 7.708 0.314 -0.484 1.00 97.81 89 LEU A C 1
ATOM 708 O O . LEU A 1 89 ? 8.025 1.279 -1.185 1.00 97.81 89 LEU A O 1
ATOM 712 N N . ASN A 1 90 ? 8.458 -0.779 -0.387 1.00 97.75 90 ASN A N 1
ATOM 713 C CA . ASN A 1 90 ? 9.623 -1.008 -1.230 1.00 97.75 90 ASN A CA 1
ATOM 714 C C . ASN A 1 90 ? 9.183 -1.822 -2.442 1.00 97.75 90 ASN A C 1
ATOM 716 O O . ASN A 1 90 ? 8.622 -2.913 -2.311 1.00 97.75 90 ASN A O 1
ATOM 720 N N . SER A 1 91 ? 9.447 -1.286 -3.622 1.00 96.50 91 SER A N 1
ATOM 721 C CA . SER A 1 91 ? 9.049 -1.864 -4.893 1.00 96.50 91 SER A CA 1
ATOM 722 C C . SER A 1 91 ? 10.210 -1.914 -5.875 1.00 96.50 91 SER A C 1
ATOM 724 O O . SER A 1 91 ? 11.294 -1.370 -5.660 1.00 96.50 91 SER A O 1
ATOM 726 N N . THR A 1 92 ? 9.982 -2.604 -6.977 1.00 96.25 92 THR A N 1
ATOM 727 C CA . THR A 1 92 ? 10.808 -2.554 -8.169 1.00 96.25 92 THR A CA 1
ATOM 728 C C . THR A 1 92 ? 9.964 -1.953 -9.282 1.00 96.25 92 THR A C 1
ATOM 730 O O . THR A 1 92 ? 8.840 -2.387 -9.528 1.00 96.25 92 THR A O 1
ATOM 733 N N . ILE A 1 93 ? 10.478 -0.919 -9.944 1.00 94.81 93 ILE A N 1
ATOM 734 C CA . ILE A 1 93 ? 9.789 -0.258 -11.057 1.00 94.81 93 ILE A CA 1
ATOM 735 C C . ILE A 1 93 ? 10.412 -0.686 -12.383 1.00 94.81 93 ILE A C 1
ATOM 737 O O . ILE A 1 93 ? 11.637 -0.715 -12.535 1.00 94.81 93 ILE A O 1
ATOM 741 N N . LYS A 1 94 ? 9.565 -0.987 -13.371 1.00 89.50 94 LYS A N 1
ATOM 742 C CA . LYS A 1 94 ? 10.000 -1.229 -14.753 1.00 89.50 94 LYS A CA 1
ATOM 743 C C . LYS A 1 94 ? 10.185 0.102 -15.483 1.00 89.50 94 LYS A C 1
ATOM 745 O O . LYS A 1 94 ? 9.225 0.842 -15.705 1.00 89.50 94 LYS A O 1
ATOM 750 N N . LYS A 1 95 ? 11.419 0.399 -15.895 1.00 86.50 95 LYS A N 1
ATOM 751 C CA . LYS A 1 95 ? 11.776 1.533 -16.760 1.00 86.50 95 LYS A CA 1
ATOM 752 C C . LYS A 1 95 ? 12.342 1.005 -18.076 1.00 86.50 95 LYS A C 1
ATOM 754 O O . LYS A 1 95 ? 13.537 0.743 -18.217 1.00 86.50 95 LYS A O 1
ATOM 759 N N . GLY A 1 96 ? 11.462 0.822 -19.057 1.00 86.19 96 GLY A N 1
ATOM 760 C CA . GLY A 1 96 ? 11.825 0.185 -20.323 1.00 86.19 96 GLY A CA 1
ATOM 761 C C . GLY A 1 96 ? 12.207 -1.281 -20.105 1.00 86.19 96 GLY A C 1
ATOM 762 O O . GLY A 1 96 ? 11.397 -2.057 -19.611 1.00 86.19 96 GLY A O 1
ATOM 763 N N . LYS A 1 97 ? 13.438 -1.659 -20.471 1.00 86.44 97 LYS A N 1
ATOM 764 C CA . LYS A 1 97 ? 13.969 -3.022 -20.262 1.00 86.44 97 LYS A CA 1
ATOM 765 C C . LYS A 1 97 ? 14.671 -3.213 -18.912 1.00 86.44 97 LYS A C 1
ATOM 767 O O . LYS A 1 97 ? 15.044 -4.336 -18.594 1.00 86.44 97 LYS A O 1
ATOM 772 N N . ALA A 1 98 ? 14.886 -2.138 -18.155 1.00 88.38 98 ALA A N 1
ATOM 773 C CA . ALA A 1 98 ? 15.560 -2.186 -16.866 1.00 88.38 98 ALA A CA 1
ATOM 774 C C . ALA A 1 98 ? 14.551 -2.175 -15.714 1.00 88.38 98 ALA A C 1
ATOM 776 O O . ALA A 1 98 ? 13.475 -1.578 -15.803 1.00 88.38 98 ALA A O 1
ATOM 777 N N . THR A 1 99 ? 14.940 -2.810 -14.617 1.00 93.06 99 THR A N 1
ATOM 778 C CA . THR A 1 99 ? 14.248 -2.767 -13.331 1.00 93.06 99 THR A CA 1
ATOM 779 C C 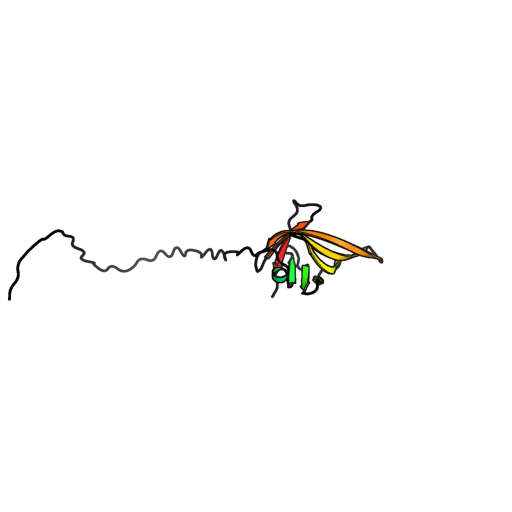. THR A 1 99 ? 15.143 -2.080 -12.315 1.00 93.06 99 THR A C 1
ATOM 781 O O . THR A 1 99 ? 16.327 -2.403 -12.225 1.00 93.06 99 THR A O 1
ATOM 784 N N . GLU A 1 100 ? 14.591 -1.153 -11.541 1.00 94.69 100 GLU A N 1
ATOM 785 C CA . GLU A 1 100 ? 15.325 -0.455 -10.482 1.00 94.69 100 GLU A CA 1
ATOM 786 C C . GLU A 1 100 ? 14.540 -0.496 -9.162 1.00 94.69 100 GLU A C 1
ATOM 788 O O . GLU A 1 100 ? 13.303 -0.533 -9.185 1.00 94.69 100 GLU A O 1
ATOM 793 N N . PRO A 1 101 ? 15.228 -0.506 -8.007 1.00 95.31 101 PRO A N 1
ATOM 794 C CA . PRO A 1 101 ? 14.565 -0.389 -6.718 1.00 95.31 101 PRO A CA 1
ATOM 795 C C . PRO A 1 101 ? 13.912 0.990 -6.586 1.00 95.31 101 PRO A C 1
ATOM 797 O O . PRO A 1 101 ? 14.499 2.016 -6.930 1.00 95.31 101 PRO A O 1
ATOM 800 N N . TYR A 1 102 ? 12.700 1.006 -6.050 1.00 95.19 102 TYR A N 1
ATOM 801 C CA . TYR A 1 102 ? 11.910 2.200 -5.807 1.00 95.19 102 TYR A CA 1
ATOM 802 C C . TYR A 1 102 ? 11.275 2.127 -4.419 1.00 95.19 102 TYR A C 1
ATOM 804 O O . TYR A 1 102 ? 11.001 1.049 -3.897 1.00 95.19 102 TYR A O 1
ATOM 812 N N . LYS A 1 103 ? 11.079 3.282 -3.788 1.00 96.06 103 LYS A N 1
ATOM 813 C CA . LYS A 1 103 ? 10.504 3.373 -2.448 1.00 96.06 103 LYS A CA 1
ATOM 814 C C . LYS A 1 103 ? 9.429 4.439 -2.429 1.00 96.06 103 LYS A C 1
ATOM 816 O O . LYS A 1 103 ? 9.695 5.600 -2.736 1.00 96.06 103 LYS A O 1
ATOM 821 N N . GLU A 1 104 ? 8.235 4.027 -2.039 1.00 95.50 104 GLU A N 1
ATOM 822 C CA . GLU A 1 104 ? 7.077 4.888 -1.862 1.00 95.50 104 GLU A CA 1
ATOM 823 C C . GLU A 1 104 ? 6.803 5.048 -0.372 1.00 95.50 104 GLU A C 1
ATOM 825 O O . GLU A 1 104 ? 6.798 4.073 0.374 1.00 95.50 104 GLU A O 1
ATOM 830 N N . ILE A 1 105 ? 6.579 6.283 0.066 1.00 97.56 105 ILE A N 1
ATOM 831 C CA . ILE A 1 105 ? 6.226 6.583 1.451 1.00 97.56 105 ILE A CA 1
ATOM 832 C C . ILE A 1 105 ? 4.862 7.254 1.432 1.00 97.56 105 ILE A C 1
ATOM 834 O O . ILE A 1 105 ? 4.664 8.272 0.767 1.00 97.56 105 ILE A O 1
ATOM 838 N N . TYR A 1 106 ? 3.934 6.676 2.177 1.00 97.81 106 TYR A N 1
ATOM 839 C CA . TYR A 1 106 ? 2.559 7.120 2.288 1.00 97.81 106 TYR A CA 1
ATOM 840 C C . TYR A 1 106 ? 2.232 7.457 3.739 1.00 97.81 106 TYR A C 1
ATOM 842 O O . TYR A 1 106 ? 2.569 6.707 4.644 1.00 97.81 106 TYR A O 1
ATOM 850 N N . ILE A 1 107 ? 1.547 8.572 3.963 1.00 97.06 107 ILE A N 1
ATOM 851 C CA . ILE A 1 107 ? 0.970 8.951 5.253 1.00 97.06 107 ILE A CA 1
ATOM 852 C C . ILE A 1 107 ? -0.434 8.352 5.320 1.00 97.06 107 ILE A C 1
ATOM 854 O O . ILE A 1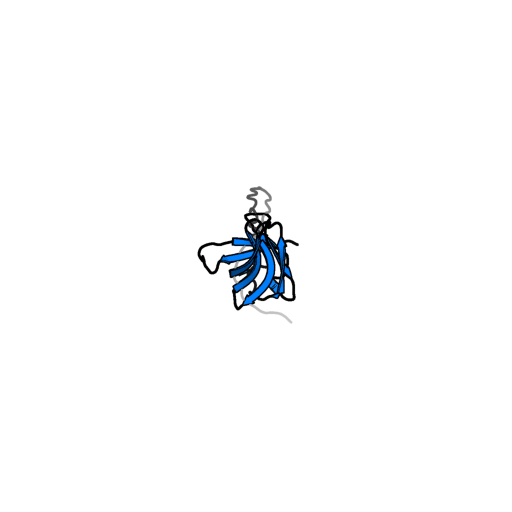 107 ? -1.257 8.634 4.444 1.00 97.06 107 ILE A O 1
ATOM 858 N N . ILE A 1 108 ? -0.724 7.557 6.349 1.00 96.81 108 ILE A N 1
ATOM 859 C CA . ILE A 1 108 ? -2.061 7.001 6.573 1.00 96.81 108 ILE A CA 1
ATOM 860 C C . ILE A 1 108 ? -2.931 8.079 7.225 1.00 96.81 108 ILE A C 1
ATOM 862 O O . ILE A 1 108 ? -2.760 8.420 8.393 1.00 96.81 108 ILE A O 1
ATOM 866 N N . ARG A 1 109 ? -3.881 8.634 6.467 1.00 94.88 109 ARG A N 1
ATOM 867 C CA . ARG A 1 109 ? -4.799 9.684 6.942 1.00 94.88 109 ARG A CA 1
ATOM 868 C C . ARG A 1 109 ? -5.921 9.087 7.777 1.00 94.88 109 ARG A C 1
ATOM 870 O O . ARG A 1 109 ? -6.227 9.537 8.887 1.00 94.88 109 ARG A O 1
ATOM 877 N N . GLU A 1 110 ? -6.531 8.048 7.225 1.00 94.56 110 GLU A N 1
ATOM 878 C CA . GLU A 1 110 ? -7.645 7.347 7.835 1.00 94.56 110 GLU A CA 1
ATOM 879 C C . GLU A 1 110 ? -7.506 5.852 7.594 1.00 94.56 110 GLU A C 1
ATOM 881 O O . GLU A 1 110 ? -7.172 5.412 6.496 1.00 94.56 110 GLU A O 1
ATOM 886 N N . LEU A 1 111 ? -7.776 5.068 8.633 1.00 95.75 111 LEU A N 1
ATOM 887 C CA . LEU A 1 111 ? -7.828 3.621 8.546 1.00 95.75 111 LEU A CA 1
ATOM 888 C C . LEU A 1 111 ? -9.123 3.152 9.195 1.00 95.75 111 LEU A C 1
ATOM 890 O O . LEU A 1 111 ? -9.409 3.465 10.352 1.00 95.75 111 LEU A O 1
ATOM 894 N N . PHE A 1 112 ? -9.890 2.394 8.436 1.00 94.69 112 PHE A N 1
ATOM 895 C CA . PHE A 1 112 ? -11.106 1.713 8.841 1.00 94.69 112 PHE A CA 1
ATOM 896 C C . PHE A 1 112 ? -10.917 0.212 8.608 1.00 94.69 112 PHE A C 1
ATOM 898 O O . PHE A 1 112 ? -9.947 -0.227 7.991 1.00 94.69 112 PHE A O 1
ATOM 905 N N . LYS A 1 113 ? -11.854 -0.600 9.100 1.00 92.38 113 LYS A N 1
ATOM 906 C CA . LYS A 1 113 ? -11.789 -2.063 8.947 1.00 92.38 113 LYS A CA 1
ATOM 907 C C . LYS A 1 113 ? -11.727 -2.513 7.478 1.00 92.38 113 LYS A C 1
ATOM 909 O O . LYS A 1 113 ? -11.093 -3.520 7.175 1.00 92.38 113 LYS A O 1
ATOM 914 N N . ASP A 1 114 ? -12.411 -1.787 6.601 1.00 94.38 114 ASP A N 1
ATOM 915 C CA . ASP A 1 114 ? -12.663 -2.128 5.198 1.00 94.38 114 ASP A CA 1
ATOM 916 C C . ASP A 1 114 ? -12.092 -1.104 4.207 1.00 94.38 114 ASP A C 1
ATOM 918 O O . ASP A 1 114 ? -12.173 -1.299 2.996 1.00 94.38 114 ASP A O 1
ATOM 922 N N . SER A 1 115 ? -11.539 0.004 4.696 1.00 95.88 115 SER A N 1
ATOM 923 C CA . SER A 1 115 ? -11.075 1.099 3.854 1.00 95.88 115 SER A CA 1
ATOM 924 C C . SER A 1 115 ? -9.904 1.842 4.481 1.00 95.88 115 SER A C 1
ATOM 926 O O . SER A 1 115 ? -9.770 1.926 5.699 1.00 95.88 115 SER A O 1
ATOM 928 N N . MET A 1 116 ? -9.036 2.372 3.630 1.00 96.81 116 MET A N 1
ATOM 929 C CA . 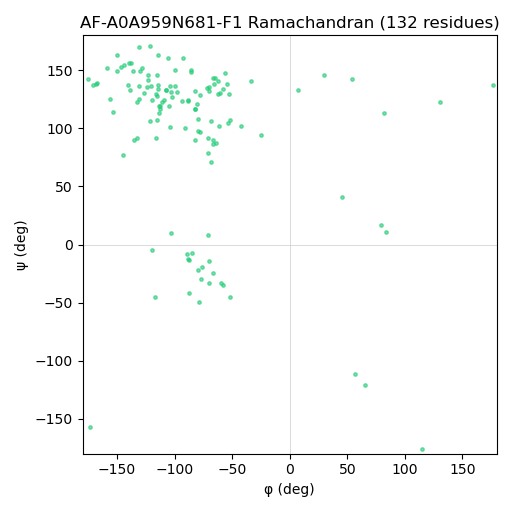MET A 1 116 ? -7.846 3.110 4.026 1.00 96.81 116 MET A CA 1
ATOM 930 C C . MET A 1 116 ? -7.687 4.323 3.115 1.00 96.81 116 MET A C 1
ATOM 932 O O . MET A 1 116 ? -7.785 4.203 1.897 1.00 96.81 116 MET A O 1
ATOM 936 N N . GLU A 1 117 ? -7.425 5.487 3.696 1.00 97.12 117 GLU A N 1
ATOM 937 C CA . GLU A 1 117 ? -7.045 6.690 2.965 1.00 97.12 117 GLU A CA 1
ATOM 938 C C . GLU A 1 117 ? -5.576 7.008 3.233 1.00 97.12 117 GLU A C 1
ATOM 940 O O . GLU A 1 117 ? -5.163 7.169 4.386 1.00 97.12 117 GLU A O 1
ATOM 945 N N . ILE A 1 118 ? -4.792 7.118 2.161 1.00 97.56 118 ILE A N 1
ATOM 946 C CA . ILE A 1 118 ? -3.367 7.440 2.229 1.00 97.56 118 ILE A CA 1
ATOM 947 C C . ILE A 1 118 ? -3.005 8.612 1.318 1.00 97.56 118 ILE A C 1
ATOM 949 O O . ILE A 1 118 ? -3.622 8.820 0.272 1.00 97.56 118 ILE A O 1
ATOM 953 N N . SER A 1 119 ? -1.957 9.342 1.690 1.00 97.38 119 SER A N 1
ATOM 954 C CA . SER A 1 119 ? -1.372 10.425 0.892 1.00 97.38 119 SER A CA 1
ATOM 955 C C . SER A 1 119 ? 0.114 10.175 0.656 1.00 97.38 119 SER A C 1
ATOM 957 O O . SER A 1 119 ? 0.803 9.829 1.614 1.00 97.38 119 SER A O 1
ATOM 959 N N . PRO A 1 120 ? 0.652 10.364 -0.560 1.00 97.00 120 PRO A N 1
ATOM 960 C CA . PRO A 1 120 ? 2.098 10.367 -0.771 1.00 97.00 120 PRO A CA 1
ATOM 961 C C . PRO A 1 120 ? 2.788 11.377 0.152 1.00 97.00 120 PRO A C 1
ATOM 963 O O . PRO A 1 120 ? 2.320 12.502 0.312 1.00 97.00 120 PRO A O 1
ATOM 966 N N . SER A 1 121 ? 3.926 11.019 0.742 1.00 95.31 121 SER A N 1
ATOM 967 C CA . SER A 1 121 ? 4.646 11.929 1.642 1.00 95.31 121 SER A CA 1
ATOM 968 C C . SER A 1 121 ? 5.212 13.161 0.928 1.00 95.31 121 SER A C 1
ATOM 970 O O . SER A 1 121 ? 5.460 14.178 1.566 1.00 95.31 121 SER A O 1
ATOM 972 N N . ASN A 1 122 ? 5.455 13.062 -0.382 1.00 94.56 122 ASN A N 1
ATOM 973 C CA . ASN A 1 122 ? 5.960 14.142 -1.231 1.00 94.56 122 ASN A CA 1
ATOM 974 C C . ASN A 1 122 ? 4.853 15.036 -1.815 1.00 94.56 122 ASN A C 1
ATOM 976 O O . ASN A 1 122 ? 5.163 16.104 -2.332 1.00 94.56 122 ASN A O 1
ATOM 980 N N . ASP A 1 123 ? 3.594 14.606 -1.738 1.00 95.31 123 ASP A N 1
ATOM 981 C CA . ASP A 1 123 ? 2.417 15.359 -2.176 1.00 95.31 123 ASP A CA 1
ATOM 982 C C . ASP A 1 123 ? 1.248 15.057 -1.218 1.00 95.31 123 ASP A C 1
ATOM 984 O O . ASP A 1 123 ? 0.378 14.231 -1.517 1.00 95.31 123 ASP A O 1
ATOM 988 N N . PRO A 1 124 ? 1.249 15.671 -0.017 1.00 93.06 124 PRO A N 1
ATOM 989 C CA . PRO A 1 124 ? 0.309 15.321 1.044 1.00 93.06 124 PRO A CA 1
ATOM 990 C C . PRO A 1 124 ? -1.139 15.741 0.761 1.00 93.06 124 PRO A C 1
ATOM 992 O O . PRO A 1 124 ? -2.039 15.306 1.487 1.00 93.06 124 PRO A O 1
ATOM 995 N N . GLU A 1 125 ? -1.361 16.605 -0.234 1.00 94.62 125 GLU A N 1
ATOM 996 C CA . GLU A 1 125 ? -2.690 17.051 -0.665 1.00 94.62 125 GLU A CA 1
ATOM 997 C C . GLU A 1 125 ? -3.384 15.986 -1.515 1.00 94.62 125 GLU A C 1
ATOM 999 O O . GLU A 1 125 ? -4.609 15.844 -1.470 1.00 94.62 125 GLU A O 1
ATOM 1004 N N . LYS A 1 126 ? -2.602 15.175 -2.233 1.00 95.75 126 LYS A N 1
ATOM 1005 C CA . LYS A 1 126 ? -3.114 14.038 -2.984 1.00 95.75 126 LYS A CA 1
ATOM 1006 C C . LYS A 1 126 ? -3.578 12.933 -2.040 1.00 95.75 126 LYS A C 1
ATOM 1008 O O . LYS A 1 126 ? -2.872 12.529 -1.115 1.00 95.75 126 LYS A O 1
ATOM 1013 N N . ARG A 1 127 ? -4.776 1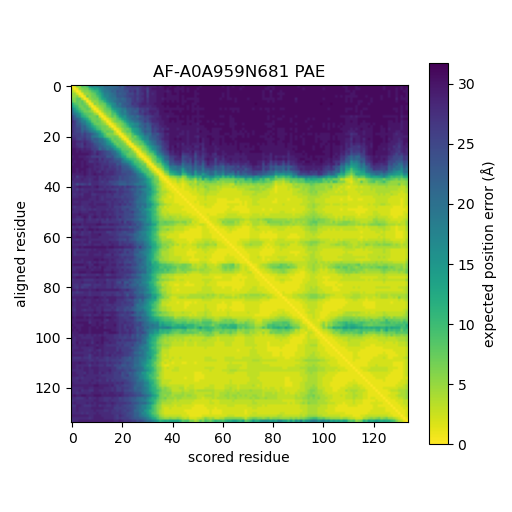2.410 -2.293 1.00 95.81 127 ARG A N 1
ATOM 1014 C CA . ARG A 1 127 ? -5.391 11.338 -1.504 1.00 95.81 127 ARG A CA 1
ATOM 1015 C C . ARG A 1 127 ? -5.732 10.157 -2.392 1.00 95.81 127 ARG A C 1
ATOM 1017 O O . ARG A 1 127 ? -6.174 10.332 -3.526 1.00 95.81 127 ARG A O 1
ATOM 1024 N N . PHE A 1 128 ? -5.525 8.964 -1.857 1.00 96.06 128 PHE A N 1
ATOM 1025 C CA . PHE A 1 128 ? -5.932 7.712 -2.469 1.00 96.06 128 PHE A CA 1
ATOM 1026 C C . PHE A 1 128 ? -6.760 6.921 -1.476 1.00 96.06 128 PHE A C 1
ATOM 1028 O O . PHE A 1 128 ? -6.334 6.711 -0.340 1.00 96.06 128 PHE A O 1
ATOM 1035 N N . THR A 1 129 ? -7.918 6.450 -1.924 1.00 96.94 129 THR A N 1
ATOM 1036 C CA . THR A 1 129 ? -8.744 5.538 -1.143 1.00 96.94 129 THR A CA 1
ATOM 1037 C C . THR A 1 129 ? -8.487 4.111 -1.603 1.00 96.94 129 THR A C 1
ATOM 1039 O O . THR A 1 129 ? -8.548 3.816 -2.794 1.00 96.94 129 THR A O 1
ATOM 1042 N N . TYR A 1 130 ? -8.244 3.219 -0.654 1.00 97.00 130 TYR A N 1
ATOM 1043 C CA . TYR A 1 130 ? -8.153 1.783 -0.858 1.00 97.00 130 TYR A CA 1
ATOM 1044 C C . TYR A 1 130 ? -9.282 1.081 -0.111 1.00 97.00 130 TYR A C 1
ATOM 1046 O O . TYR A 1 130 ? -9.686 1.510 0.970 1.00 97.00 130 TYR A O 1
ATOM 1054 N N . LEU A 1 131 ? -9.781 -0.002 -0.689 1.00 96.75 131 LEU A N 1
ATOM 1055 C CA . LEU A 1 131 ? -10.802 -0.874 -0.129 1.00 96.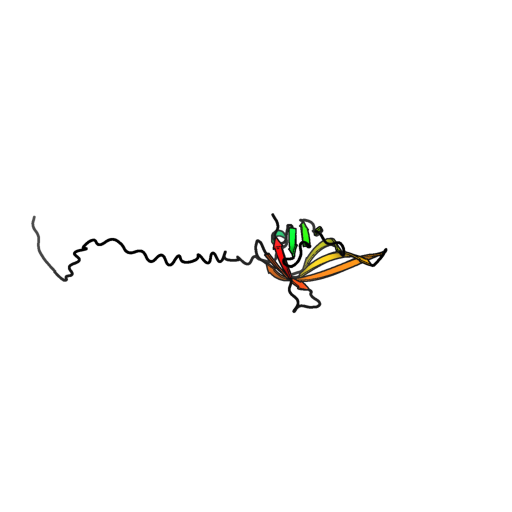75 131 LEU A CA 1
ATOM 1056 C C . LEU A 1 131 ? -10.194 -2.245 0.142 1.00 96.75 131 LEU A C 1
ATOM 1058 O O . LEU A 1 131 ? -9.441 -2.777 -0.678 1.00 96.75 131 LEU A O 1
ATOM 1062 N N . LYS A 1 132 ? -10.524 -2.817 1.295 1.00 95.38 132 LYS A N 1
ATOM 1063 C CA . LYS A 1 132 ? -10.059 -4.141 1.687 1.00 95.38 132 LYS A CA 1
ATOM 1064 C C . LYS A 1 132 ? -10.865 -5.208 0.951 1.00 95.38 132 LYS A C 1
ATOM 1066 O O . LYS A 1 132 ? -12.095 -5.172 0.977 1.00 95.38 132 LYS A O 1
ATOM 1071 N N . LYS A 1 133 ? -10.183 -6.155 0.307 1.00 91.19 133 LYS A N 1
ATOM 1072 C CA . LYS A 1 133 ? -10.813 -7.309 -0.345 1.00 91.19 133 LYS A CA 1
ATOM 1073 C C . LYS A 1 133 ? -10.714 -8.537 0.566 1.00 91.19 133 LYS A C 1
ATOM 1075 O O . LYS A 1 133 ? -9.667 -8.758 1.174 1.00 91.19 133 LYS A O 1
ATOM 1080 N N . TYR A 1 134 ? -11.816 -9.280 0.672 1.00 71.12 134 TYR A N 1
ATOM 1081 C CA . TYR A 1 134 ? -11.927 -10.553 1.392 1.00 71.12 134 TYR A CA 1
ATOM 1082 C C . TYR A 1 134 ? -11.874 -11.732 0.423 1.00 71.12 134 TYR A C 1
ATOM 1084 O O . TYR A 1 134 ? -12.305 -11.544 -0.742 1.00 71.12 134 TYR A O 1
#

Solvent-accessible surface area (backbone atoms only — not comparable to full-atom values): 8242 Å² total; per-residue (Å²): 134,83,88,82,88,85,89,87,87,80,88,82,91,80,85,86,77,88,82,85,86,81,89,78,84,75,73,76,76,76,78,78,70,70,78,78,55,72,50,75,88,47,76,80,71,59,52,45,37,33,31,34,71,94,42,89,28,35,37,31,34,47,86,92,35,39,25,40,51,31,79,44,91,54,43,44,39,57,27,41,50,75,58,85,60,28,44,35,39,37,27,35,33,62,59,88,94,45,75,45,85,42,76,48,50,26,37,57,76,45,42,34,90,53,37,37,32,34,16,42,68,92,44,68,85,48,75,47,51,28,34,55,60,133

Nearest PDB structures (foldseek):
  3hty-assembly4_D  TM=8.672E-01  e=4.079E-06  Bacteroides thetaiotaomicron VPI-5482
  2dm5-assembly1_A  TM=5.052E-01  e=1.359E-01  Mus musculus
  3zq3-assembly2_B  TM=3.971E-01  e=8.507E-02  Rattus norvegicus
  1yp7-assembly1_A  TM=3.669E-01  e=1.509E-01  Mus musculus
  7ajt-assembly1_UQ  TM=4.184E-01  e=1.276E+00  Saccharomyces cerevisiae S288C

Radius of gyration: 29.87 Å; Cα contacts (8 Å, |Δi|>4): 229; chains: 1; bounding box: 78×28×83 Å

Mean predicted aligned error: 13.35 Å

pLDDT: mean 80.36, std 23.45, range [32.66, 98.31]

Secondary structure (DSSP, 8-state):
-------------------------------------B----HHHH-EEEEETTSS-EEEE-TTSBEEEES-SSEEEEEEEEETTEEEEEEEEEETTEEEEEEEEEEEEEEBSSEEEEEETT-TT--EEEEEE-

Foldseek 3Di:
DDDDDDDDDDDDDDPDDDDDDDDDPPPPPPPPPVPQDFDDPDLVLQAAWWAWPVDRWTWGAHPPFAIATGPDPFWGWGGWDDDPQKIKTWTWGDDDPDIDIDIWIWGFPTGGSFKTWIATPVGRVDIIIIGGDD